Protein AF-A0A540KJR6-F1 (afdb_monomer_lite)

Organism: Malus baccata (NCBI:txid106549)

Radius of gyration: 18.01 Å; chains: 1; bounding box: 47×34×41 Å

Structure (mmCIF, N/CA/C/O backbone):
data_AF-A0A540KJR6-F1
#
_entry.id   AF-A0A540KJR6-F1
#
loop_
_atom_site.group_PDB
_atom_site.id
_atom_site.type_symbol
_atom_site.label_atom_id
_atom_site.label_alt_id
_atom_site.label_comp_id
_atom_site.label_asym_id
_atom_site.label_entity_id
_atom_site.label_seq_id
_atom_site.pdbx_PDB_ins_code
_atom_site.Cartn_x
_atom_site.Cartn_y
_atom_site.Cartn_z
_atom_site.occupancy
_atom_site.B_iso_or_equiv
_atom_site.auth_seq_id
_atom_site.auth_comp_id
_atom_site.auth_asym_id
_atom_site.auth_atom_id
_atom_site.pdbx_PDB_model_num
ATOM 1 N N . MET A 1 1 ? 11.181 -0.865 -24.097 1.00 63.03 1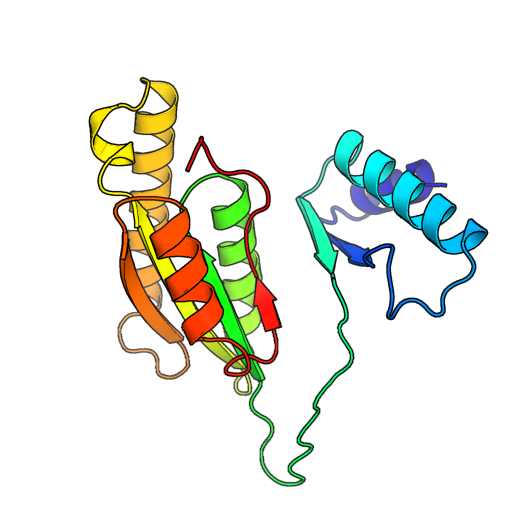 MET A N 1
ATOM 2 C CA . MET A 1 1 ? 11.649 -1.617 -22.905 1.00 63.03 1 MET A CA 1
ATOM 3 C C . MET A 1 1 ? 10.494 -1.983 -21.969 1.00 63.03 1 MET A C 1
ATOM 5 O O . MET A 1 1 ? 10.365 -3.156 -21.658 1.00 63.03 1 MET A O 1
ATOM 9 N N . HIS A 1 2 ? 9.623 -1.046 -21.566 1.00 78.81 2 HIS A N 1
ATOM 10 C CA . HIS A 1 2 ? 8.452 -1.368 -20.727 1.00 78.81 2 HIS A CA 1
ATOM 11 C C . HIS A 1 2 ? 7.396 -2.241 -21.440 1.00 78.81 2 HIS A C 1
ATOM 13 O O . HIS A 1 2 ? 6.724 -3.032 -20.797 1.00 78.81 2 HIS A O 1
ATOM 19 N N . GLU A 1 3 ? 7.296 -2.184 -22.771 1.00 85.06 3 GLU A N 1
ATOM 20 C CA . GLU A 1 3 ? 6.383 -3.048 -23.541 1.00 85.06 3 GLU A CA 1
ATOM 21 C C . GLU A 1 3 ? 6.679 -4.546 -23.373 1.00 85.06 3 GLU A C 1
ATOM 23 O O . GLU A 1 3 ? 5.757 -5.342 -23.233 1.00 85.06 3 GLU A O 1
ATOM 28 N N . THR A 1 4 ? 7.957 -4.943 -23.340 1.00 89.19 4 THR A N 1
ATOM 29 C CA . THR A 1 4 ? 8.344 -6.344 -23.102 1.00 89.19 4 THR A CA 1
ATOM 30 C C . THR A 1 4 ? 7.930 -6.798 -21.707 1.00 89.19 4 THR A C 1
ATOM 32 O O . THR A 1 4 ? 7.455 -7.918 -21.551 1.00 89.19 4 THR A O 1
ATOM 35 N N . LEU A 1 5 ? 8.068 -5.917 -20.709 1.00 90.38 5 LEU A N 1
ATOM 36 C CA . LEU A 1 5 ? 7.609 -6.172 -19.346 1.00 90.38 5 LEU A CA 1
ATOM 37 C C . LEU A 1 5 ? 6.094 -6.408 -19.317 1.00 90.38 5 LEU A C 1
ATOM 39 O O . LEU A 1 5 ? 5.652 -7.389 -18.732 1.00 90.38 5 LEU A O 1
ATOM 43 N N . PHE A 1 6 ? 5.304 -5.559 -19.981 1.00 90.88 6 PHE A N 1
ATOM 44 C CA . PHE A 1 6 ? 3.847 -5.713 -20.012 1.00 90.88 6 PHE A CA 1
ATOM 45 C C . PHE A 1 6 ? 3.395 -6.948 -20.778 1.00 90.88 6 PHE A C 1
ATOM 47 O O . PHE A 1 6 ? 2.484 -7.634 -20.330 1.00 90.88 6 PHE A O 1
ATOM 54 N N . ARG A 1 7 ? 4.047 -7.263 -21.901 1.00 92.25 7 ARG A N 1
ATOM 55 C CA . ARG A 1 7 ? 3.792 -8.508 -22.631 1.00 92.25 7 ARG A CA 1
ATOM 56 C C . ARG A 1 7 ? 4.061 -9.717 -21.749 1.00 92.25 7 ARG A C 1
ATOM 58 O O . ARG A 1 7 ? 3.209 -10.583 -21.652 1.00 92.25 7 ARG A O 1
ATOM 65 N N . LEU A 1 8 ? 5.195 -9.738 -21.048 1.00 92.62 8 LEU A N 1
ATOM 66 C CA . LEU A 1 8 ? 5.512 -10.818 -20.119 1.00 92.62 8 LEU A CA 1
ATOM 67 C C . LEU A 1 8 ? 4.488 -10.909 -18.981 1.00 92.62 8 LEU A C 1
ATOM 69 O O . LEU A 1 8 ? 4.053 -12.007 -18.647 1.00 92.62 8 LEU A O 1
ATOM 73 N N . ALA A 1 9 ? 4.095 -9.771 -18.405 1.00 93.38 9 ALA A N 1
ATOM 74 C CA . ALA A 1 9 ? 3.088 -9.723 -17.353 1.00 93.38 9 ALA A CA 1
ATOM 75 C C . ALA A 1 9 ? 1.738 -10.262 -17.836 1.00 93.38 9 ALA A C 1
ATOM 77 O O . ALA A 1 9 ? 1.122 -11.063 -17.142 1.00 93.38 9 ALA A O 1
ATOM 78 N N . HIS A 1 10 ? 1.325 -9.901 -19.049 1.00 92.12 10 HIS A N 1
ATOM 79 C CA . HIS A 1 10 ? 0.109 -10.410 -19.671 1.00 92.12 10 HIS A CA 1
ATOM 80 C C . HIS A 1 10 ? 0.204 -11.916 -19.963 1.00 92.12 10 HIS A C 1
ATOM 82 O O . HIS A 1 10 ? -0.635 -12.687 -19.502 1.00 92.12 10 HIS A O 1
ATOM 88 N N . ASP A 1 11 ? 1.267 -12.355 -20.644 1.00 94.75 11 ASP A N 1
ATOM 89 C CA . ASP A 1 11 ? 1.488 -13.752 -21.043 1.00 94.75 11 ASP A CA 1
ATOM 90 C C . ASP A 1 11 ? 1.575 -14.702 -19.836 1.00 94.75 11 ASP A C 1
ATOM 92 O O . ASP A 1 11 ? 1.264 -15.890 -19.939 1.00 94.75 11 ASP A O 1
ATOM 96 N N . LYS A 1 12 ? 2.034 -14.193 -18.687 1.00 95.06 12 LYS A N 1
ATOM 97 C CA . LYS A 1 12 ? 2.175 -14.946 -17.433 1.00 95.06 12 LYS A CA 1
ATOM 98 C C . LYS A 1 12 ? 1.084 -14.646 -16.406 1.00 95.06 12 LYS A C 1
ATOM 100 O O . LYS A 1 12 ? 1.167 -15.182 -15.305 1.00 95.06 12 LYS A O 1
ATOM 105 N N . LEU A 1 13 ? 0.080 -13.836 -16.756 1.00 93.94 13 LEU A N 1
ATOM 106 C CA . LEU A 1 13 ? -1.011 -13.424 -15.865 1.00 93.94 13 LEU A CA 1
ATOM 107 C C . LEU A 1 13 ? -0.501 -12.870 -14.520 1.00 93.94 13 LEU A C 1
ATOM 109 O O . LEU A 1 13 ? -1.022 -13.204 -13.458 1.00 93.94 13 LEU A O 1
ATOM 113 N N . ILE A 1 14 ? 0.554 -12.054 -14.560 1.00 93.12 14 ILE A N 1
ATOM 114 C CA . ILE A 1 14 ? 1.177 -11.461 -13.373 1.00 93.12 14 ILE A CA 1
ATOM 115 C C . ILE A 1 14 ? 0.260 -10.349 -12.835 1.00 93.12 14 ILE A C 1
ATOM 117 O O . ILE A 1 14 ? 0.042 -9.364 -13.542 1.00 93.12 14 ILE A O 1
ATOM 121 N N . PRO A 1 15 ? -0.252 -10.459 -11.593 1.00 91.75 15 PRO A N 1
ATOM 122 C CA . PRO A 1 15 ? -1.187 -9.477 -11.040 1.00 91.75 15 PRO A CA 1
ATOM 123 C C . PRO A 1 15 ? -0.495 -8.250 -10.427 1.00 91.75 15 PRO A C 1
ATOM 125 O O . PRO A 1 15 ? -1.128 -7.212 -10.262 1.00 91.75 15 PRO A O 1
ATOM 128 N N . LEU A 1 16 ? 0.797 -8.353 -10.098 1.00 93.19 16 LEU A N 1
ATOM 129 C CA . LEU A 1 16 ? 1.565 -7.309 -9.421 1.00 93.19 16 LEU A CA 1
ATOM 130 C C . LEU A 1 16 ? 2.985 -7.228 -9.985 1.00 93.19 16 LEU A C 1
ATOM 132 O O . LEU A 1 16 ? 3.698 -8.230 -10.043 1.00 93.19 16 LEU A O 1
ATOM 136 N N . ILE A 1 17 ? 3.415 -6.019 -10.332 1.00 94.50 17 ILE A N 1
ATOM 137 C CA . ILE A 1 17 ? 4.804 -5.708 -10.677 1.00 94.50 17 ILE A CA 1
ATOM 138 C C . ILE A 1 17 ? 5.373 -4.807 -9.586 1.00 94.50 17 ILE A C 1
ATOM 140 O O . ILE A 1 17 ? 4.803 -3.759 -9.292 1.00 94.50 17 ILE A O 1
ATOM 144 N N . ILE A 1 18 ? 6.524 -5.180 -9.026 1.00 94.06 18 ILE A N 1
ATOM 145 C CA . ILE A 1 18 ? 7.277 -4.333 -8.096 1.00 94.06 18 ILE A CA 1
ATOM 146 C C . ILE A 1 18 ? 8.486 -3.758 -8.834 1.00 94.06 18 ILE A C 1
ATOM 148 O O . ILE A 1 18 ? 9.276 -4.505 -9.412 1.00 94.06 18 ILE A O 1
ATOM 152 N N . ILE A 1 19 ? 8.622 -2.432 -8.829 1.00 93.25 19 ILE A N 1
ATOM 153 C CA . ILE A 1 19 ? 9.741 -1.710 -9.448 1.00 93.25 19 ILE A CA 1
ATOM 154 C C . ILE A 1 19 ? 10.498 -0.882 -8.403 1.00 93.25 19 ILE A C 1
ATOM 156 O O . ILE A 1 19 ? 9.883 -0.393 -7.454 1.00 93.25 19 ILE A O 1
ATOM 160 N N . PRO A 1 20 ? 11.818 -0.691 -8.554 1.00 90.88 20 PRO A N 1
ATOM 161 C CA . PRO A 1 20 ? 12.599 0.105 -7.615 1.00 90.88 20 PRO A CA 1
ATOM 162 C C . PRO A 1 20 ? 12.288 1.603 -7.742 1.00 90.88 20 PRO A C 1
ATOM 164 O O . PRO A 1 20 ? 11.962 2.106 -8.822 1.00 90.88 20 PRO A O 1
ATOM 167 N N . PHE A 1 21 ? 12.425 2.347 -6.647 1.00 89.69 21 PHE A N 1
ATOM 168 C CA . PHE A 1 21 ? 12.392 3.807 -6.672 1.00 89.69 21 PHE A CA 1
ATOM 169 C C . PHE A 1 21 ? 13.645 4.376 -7.352 1.00 89.69 21 PHE A C 1
ATOM 171 O O . PHE A 1 21 ? 14.696 3.753 -7.398 1.00 89.69 21 PHE A O 1
ATOM 178 N N . HIS A 1 22 ? 13.538 5.561 -7.943 1.00 78.94 22 HIS A N 1
ATOM 179 C CA . HIS A 1 22 ? 14.607 6.104 -8.784 1.00 78.94 22 HIS A CA 1
ATOM 180 C C . HIS A 1 22 ? 15.771 6.710 -7.992 1.00 78.94 22 HIS A C 1
ATOM 182 O O . HIS A 1 22 ? 16.873 6.780 -8.522 1.00 78.94 22 HIS A O 1
ATOM 188 N N . ASP A 1 23 ? 15.541 7.127 -6.747 1.00 74.44 23 ASP A N 1
ATOM 189 C CA . ASP A 1 23 ? 16.543 7.774 -5.902 1.00 74.44 23 ASP A CA 1
ATOM 190 C C . ASP A 1 23 ? 17.006 6.818 -4.796 1.00 74.44 23 ASP A C 1
ATOM 192 O O . ASP A 1 23 ? 16.283 6.572 -3.830 1.00 74.44 23 ASP A O 1
ATOM 196 N N . HIS A 1 24 ? 18.200 6.253 -4.973 1.00 65.50 24 HIS A N 1
ATOM 197 C CA . HIS A 1 24 ? 18.877 5.445 -3.964 1.00 65.50 24 HIS A CA 1
ATOM 198 C C . HIS A 1 24 ? 20.032 6.264 -3.379 1.00 65.50 24 HIS A C 1
ATOM 200 O O . HIS A 1 24 ? 21.089 6.405 -3.996 1.00 65.50 24 HIS A O 1
ATOM 206 N N . HIS A 1 25 ? 19.826 6.802 -2.175 1.00 59.09 25 HIS A N 1
ATOM 207 C CA . HIS A 1 25 ? 20.876 7.364 -1.316 1.00 59.09 25 HIS A CA 1
ATOM 208 C C . HIS A 1 25 ? 21.762 8.467 -1.931 1.00 59.09 25 HIS A C 1
ATOM 210 O O . HIS A 1 25 ? 22.934 8.573 -1.564 1.00 59.09 25 HIS A O 1
ATOM 216 N N . GLY A 1 26 ? 21.247 9.289 -2.858 1.00 59.56 26 GLY A N 1
ATOM 217 C CA . GLY A 1 26 ? 21.921 10.512 -3.333 1.00 59.56 26 GLY A CA 1
ATOM 218 C C . GLY A 1 26 ? 23.308 10.325 -3.976 1.00 59.56 26 GLY A C 1
ATOM 219 O O . GLY A 1 26 ? 23.993 11.306 -4.253 1.00 59.56 26 GLY A O 1
ATOM 220 N N . THR A 1 27 ? 23.734 9.082 -4.205 1.00 56.72 27 THR A N 1
ATOM 221 C CA . THR A 1 27 ? 25.039 8.691 -4.771 1.00 56.72 27 THR A CA 1
ATOM 222 C C . THR A 1 27 ? 24.905 8.114 -6.180 1.00 56.72 27 THR A C 1
ATOM 224 O O . THR A 1 27 ? 25.904 7.768 -6.810 1.00 56.72 27 THR A O 1
ATOM 227 N N . ALA A 1 28 ? 23.675 8.023 -6.691 1.00 63.34 28 ALA A N 1
ATOM 228 C CA . ALA A 1 28 ? 23.379 7.508 -8.017 1.00 63.34 28 ALA A CA 1
ATOM 229 C C . ALA A 1 28 ? 23.707 8.527 -9.123 1.00 63.34 28 ALA A C 1
ATOM 231 O O . ALA A 1 28 ? 23.459 9.726 -8.988 1.00 63.34 28 ALA A O 1
ATOM 232 N N . ASP A 1 29 ? 24.226 8.023 -10.246 1.00 73.62 29 ASP A N 1
ATOM 233 C CA . ASP A 1 29 ? 24.391 8.781 -11.488 1.00 73.62 29 ASP A CA 1
ATOM 234 C C . ASP A 1 29 ? 23.052 9.416 -11.901 1.00 73.62 29 ASP A C 1
ATOM 236 O O . ASP A 1 29 ? 22.048 8.723 -12.090 1.00 73.62 29 ASP A O 1
ATOM 240 N N . LEU A 1 30 ? 23.047 10.743 -12.063 1.00 76.44 30 LEU A N 1
ATOM 241 C CA . LEU A 1 30 ? 21.873 11.535 -12.442 1.00 76.44 30 LEU A CA 1
ATOM 242 C C . LEU A 1 30 ? 21.195 10.990 -13.709 1.00 76.44 30 LEU A C 1
ATOM 244 O O . LEU A 1 30 ? 19.966 11.028 -13.822 1.00 76.44 30 LEU A O 1
ATOM 248 N N . SER A 1 31 ? 21.984 10.450 -14.644 1.00 77.81 31 SER A N 1
ATOM 249 C CA . SER A 1 31 ? 21.479 9.835 -15.871 1.00 77.81 31 SER A CA 1
ATOM 250 C C . SER A 1 31 ? 20.649 8.581 -15.573 1.00 77.81 31 SER A C 1
ATOM 252 O O . SER A 1 31 ? 19.499 8.480 -16.013 1.00 77.81 31 SER A O 1
ATOM 254 N N . LEU A 1 32 ? 21.170 7.668 -14.746 1.00 79.81 32 LEU A N 1
ATOM 255 C CA . LEU A 1 32 ? 20.461 6.457 -14.318 1.00 79.81 32 LEU A CA 1
ATOM 256 C C . LEU A 1 32 ? 19.188 6.789 -13.535 1.00 79.81 32 LEU A C 1
ATOM 258 O O . LEU A 1 32 ? 18.125 6.244 -13.838 1.00 79.81 32 LEU A O 1
ATOM 262 N N . THR A 1 33 ? 19.262 7.736 -12.599 1.00 83.50 33 THR A N 1
ATOM 263 C CA . THR A 1 33 ? 18.103 8.219 -11.831 1.00 83.50 33 THR A CA 1
ATOM 264 C C . THR A 1 33 ? 16.998 8.730 -12.757 1.00 83.50 33 THR A C 1
ATOM 266 O O . THR A 1 33 ? 15.823 8.390 -12.590 1.00 83.50 33 THR A O 1
ATOM 269 N N . SER A 1 34 ? 17.355 9.504 -13.788 1.00 85.31 34 SER A N 1
ATOM 270 C CA . SER A 1 34 ? 16.387 10.015 -14.765 1.00 85.31 34 SER A CA 1
ATOM 271 C C . SER A 1 34 ? 15.743 8.900 -15.601 1.00 85.31 34 SER A C 1
ATOM 273 O O . SER A 1 34 ? 14.527 8.910 -15.813 1.00 85.31 34 SER A O 1
ATOM 275 N N . ALA A 1 35 ? 16.525 7.893 -16.004 1.00 87.31 35 ALA A N 1
ATOM 276 C CA . ALA A 1 35 ? 16.044 6.756 -16.780 1.00 87.31 35 ALA A CA 1
ATOM 277 C C . ALA A 1 35 ? 15.084 5.873 -15.967 1.00 87.31 35 ALA A C 1
ATOM 279 O O . ALA A 1 35 ? 14.011 5.524 -16.466 1.00 87.31 35 ALA A O 1
ATOM 280 N N . ILE A 1 36 ? 15.415 5.570 -14.705 1.00 87.81 36 ILE A N 1
ATOM 281 C CA . ILE A 1 36 ? 14.542 4.802 -13.800 1.00 87.81 36 ILE A CA 1
ATOM 282 C C . ILE A 1 36 ? 13.265 5.589 -13.515 1.00 87.81 36 ILE A C 1
ATOM 284 O O . ILE A 1 36 ? 12.169 5.037 -13.578 1.00 87.81 36 ILE A O 1
ATOM 288 N N . ARG A 1 37 ? 13.361 6.902 -13.279 1.00 90.75 37 ARG A N 1
ATOM 289 C CA . ARG A 1 37 ? 12.176 7.743 -13.074 1.00 90.75 37 ARG A CA 1
ATOM 290 C C . ARG A 1 37 ? 11.246 7.705 -14.286 1.00 90.75 37 ARG A C 1
ATOM 292 O O . ARG A 1 37 ? 10.041 7.508 -14.126 1.00 90.75 37 ARG A O 1
ATOM 299 N N . GLN A 1 38 ? 11.792 7.854 -15.494 1.00 91.50 38 GLN A N 1
ATOM 300 C CA . GLN A 1 38 ? 11.006 7.787 -16.725 1.00 91.50 38 GLN A CA 1
ATOM 301 C C . GLN A 1 38 ? 10.402 6.393 -16.942 1.00 91.50 38 GLN A C 1
ATOM 303 O O . GLN A 1 38 ? 9.255 6.273 -17.382 1.00 91.50 38 GLN A O 1
ATOM 308 N N . PHE A 1 39 ? 11.145 5.338 -16.607 1.00 91.81 39 PHE A N 1
ATOM 309 C CA . PHE A 1 39 ? 10.644 3.970 -16.615 1.00 91.81 39 PHE A CA 1
ATOM 310 C C . PHE A 1 39 ? 9.469 3.799 -15.644 1.00 91.81 39 PHE A C 1
ATOM 312 O O . PHE A 1 39 ? 8.409 3.353 -16.076 1.00 91.81 39 PHE A O 1
ATOM 319 N N . ASN A 1 40 ? 9.590 4.250 -14.393 1.00 93.00 40 ASN A N 1
ATOM 320 C CA . ASN A 1 40 ? 8.524 4.167 -13.394 1.00 93.00 40 ASN A CA 1
ATOM 321 C C . ASN A 1 40 ? 7.267 4.929 -13.826 1.00 93.00 40 ASN A C 1
ATOM 323 O O . ASN A 1 40 ? 6.157 4.445 -13.610 1.00 93.00 40 ASN A O 1
ATOM 327 N N . ILE A 1 41 ? 7.410 6.106 -14.448 1.00 92.44 41 ILE A N 1
ATOM 328 C CA . ILE A 1 41 ? 6.274 6.861 -15.007 1.00 92.44 41 ILE A CA 1
ATOM 329 C C . ILE A 1 41 ? 5.564 6.034 -16.085 1.00 92.44 41 ILE A C 1
ATOM 331 O O . ILE A 1 41 ? 4.341 5.913 -16.063 1.00 92.44 41 ILE A O 1
ATOM 335 N N . ASN A 1 42 ? 6.324 5.439 -17.006 1.00 93.31 42 ASN A N 1
ATOM 336 C CA . ASN A 1 42 ? 5.759 4.633 -18.085 1.0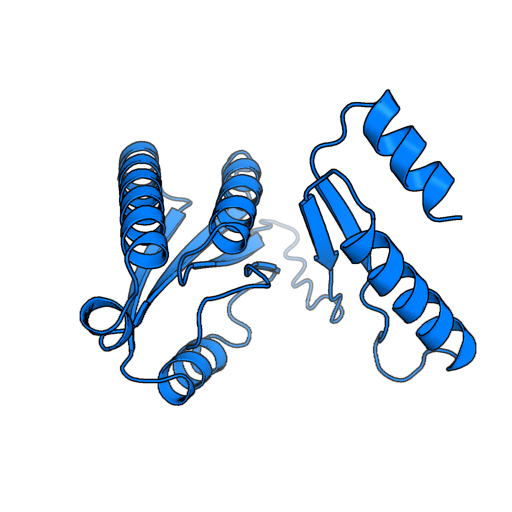0 93.31 42 ASN A CA 1
ATOM 337 C C . ASN A 1 42 ? 5.083 3.362 -17.555 1.00 93.31 42 ASN A C 1
ATOM 339 O O . ASN A 1 42 ? 3.973 3.052 -17.979 1.00 93.31 42 ASN A O 1
ATOM 343 N N . VAL A 1 43 ? 5.709 2.660 -16.604 1.00 93.38 43 VAL A N 1
ATOM 344 C CA . VAL A 1 43 ? 5.130 1.464 -15.975 1.00 93.38 43 VAL A CA 1
ATOM 345 C C . VAL A 1 43 ? 3.800 1.803 -15.311 1.00 93.38 43 VAL A C 1
ATOM 347 O O . VAL A 1 43 ? 2.793 1.183 -15.621 1.00 93.38 43 VAL A O 1
ATOM 350 N N . GLN A 1 44 ? 3.747 2.853 -14.496 1.00 91.25 44 GLN A N 1
ATOM 351 C CA . GLN A 1 44 ? 2.507 3.254 -13.823 1.00 91.25 44 GLN A CA 1
ATOM 352 C C . GLN A 1 44 ? 1.409 3.733 -14.779 1.00 91.25 44 GLN A C 1
ATOM 354 O O . GLN A 1 44 ? 0.231 3.607 -14.461 1.00 91.25 44 GLN A O 1
ATOM 359 N N . LYS A 1 45 ? 1.774 4.323 -15.924 1.00 91.81 45 LYS A N 1
ATOM 360 C CA . LYS A 1 45 ? 0.803 4.852 -16.888 1.00 91.81 45 LYS A CA 1
ATOM 361 C C . LYS A 1 45 ? 0.191 3.766 -17.771 1.00 91.81 45 LYS A C 1
ATOM 363 O O . LYS A 1 45 ? -0.969 3.884 -18.148 1.00 91.81 45 LYS A O 1
ATOM 368 N N . TYR A 1 46 ? 0.981 2.766 -18.148 1.00 91.38 46 TYR A N 1
ATOM 369 C CA . TYR A 1 46 ? 0.611 1.809 -19.193 1.00 91.38 46 TYR A CA 1
ATOM 370 C C . TYR A 1 46 ? 0.452 0.369 -18.690 1.00 91.38 46 TYR A C 1
ATOM 372 O O . TYR A 1 46 ? 0.010 -0.485 -19.458 1.00 91.38 46 TYR A O 1
ATOM 380 N N . SER A 1 47 ? 0.809 0.082 -17.434 1.00 90.25 47 SER A N 1
ATOM 381 C CA . SER A 1 47 ? 0.595 -1.238 -16.839 1.00 90.25 47 SER A CA 1
ATOM 382 C C . SER A 1 47 ? -0.890 -1.592 -16.804 1.00 90.25 47 SER A C 1
ATOM 384 O O . SER A 1 47 ? -1.734 -0.754 -16.494 1.00 90.25 47 SER A O 1
ATOM 386 N N . GLN A 1 48 ? -1.189 -2.858 -17.091 1.00 88.69 48 GLN A N 1
ATOM 387 C CA . GLN A 1 48 ? -2.524 -3.447 -16.949 1.00 88.69 48 GLN A CA 1
ATOM 388 C C . GLN A 1 48 ? -2.719 -4.156 -15.600 1.00 88.69 48 GLN A C 1
ATOM 390 O O . GLN A 1 48 ? -3.795 -4.682 -15.336 1.00 88.69 48 GLN A O 1
ATOM 395 N N . CYS A 1 49 ? -1.681 -4.201 -14.766 1.00 91.62 49 CYS A N 1
ATOM 396 C CA . CYS A 1 49 ? -1.694 -4.823 -13.446 1.00 91.62 49 CYS A CA 1
ATOM 397 C C . CYS A 1 49 ? -1.297 -3.814 -12.360 1.00 91.62 49 CYS A C 1
ATOM 399 O O . CYS A 1 49 ? -0.775 -2.733 -12.670 1.00 91.62 49 CYS A O 1
ATOM 401 N N . THR A 1 50 ? -1.483 -4.193 -11.093 1.00 92.38 50 THR A N 1
ATOM 402 C CA . THR A 1 50 ? -1.053 -3.400 -9.937 1.00 92.38 50 THR A CA 1
ATOM 403 C C . THR A 1 50 ? 0.458 -3.157 -10.005 1.00 92.38 50 THR A C 1
ATOM 405 O O . THR A 1 50 ? 1.235 -4.042 -10.383 1.00 92.38 50 THR A O 1
ATOM 408 N N . VAL A 1 51 ? 0.891 -1.937 -9.673 1.00 94.75 51 VAL A N 1
ATOM 409 C CA . VAL A 1 51 ? 2.306 -1.541 -9.673 1.00 94.75 51 VAL A CA 1
ATOM 410 C C . VAL A 1 51 ? 2.696 -1.074 -8.278 1.00 94.75 51 VAL A C 1
ATOM 412 O O . VAL A 1 51 ? 2.243 -0.027 -7.825 1.00 94.75 51 VAL A O 1
ATOM 415 N N . GLY A 1 52 ? 3.575 -1.827 -7.623 1.00 94.88 52 GLY A N 1
ATOM 416 C CA . GLY A 1 52 ? 4.236 -1.420 -6.389 1.00 94.88 52 GLY A CA 1
ATOM 417 C C . GLY A 1 52 ? 5.562 -0.725 -6.688 1.00 94.88 52 GLY A C 1
ATOM 418 O O . GLY A 1 52 ? 6.335 -1.186 -7.528 1.00 94.88 52 GLY A O 1
ATOM 419 N N . ILE A 1 53 ? 5.850 0.374 -5.992 1.00 94.31 53 ILE A N 1
ATOM 420 C CA . ILE A 1 53 ? 7.173 1.003 -6.026 1.00 94.31 53 ILE A CA 1
ATOM 421 C C . ILE A 1 53 ? 7.872 0.716 -4.706 1.00 94.31 53 ILE A C 1
ATOM 423 O O . ILE A 1 53 ? 7.405 1.141 -3.653 1.00 94.31 53 ILE A O 1
ATOM 427 N N . LEU A 1 54 ? 9.002 0.021 -4.775 1.00 93.31 54 LEU A N 1
ATOM 428 C CA . LEU A 1 54 ? 9.824 -0.279 -3.615 1.00 93.31 54 LEU A CA 1
ATOM 429 C C . LEU A 1 54 ? 10.854 0.832 -3.408 1.00 93.31 54 LEU A C 1
ATOM 431 O O . LEU A 1 54 ? 11.734 1.040 -4.245 1.00 93.31 54 LEU A O 1
ATOM 435 N N . VAL A 1 55 ? 10.742 1.536 -2.286 1.00 90.38 55 VAL A N 1
ATOM 436 C CA . VAL A 1 55 ? 11.763 2.477 -1.819 1.00 90.38 55 VAL A CA 1
ATOM 437 C C . VAL A 1 55 ? 12.678 1.723 -0.865 1.00 90.38 55 VAL A C 1
ATOM 439 O O . VAL A 1 55 ? 12.345 1.551 0.305 1.00 90.38 55 VAL A O 1
ATOM 442 N N . ASP A 1 56 ? 13.819 1.262 -1.366 1.00 85.62 56 ASP A N 1
ATOM 443 C CA . ASP A 1 56 ? 14.845 0.667 -0.515 1.00 85.62 56 ASP A CA 1
ATOM 444 C C . ASP A 1 56 ? 15.644 1.788 0.164 1.00 85.62 56 ASP A C 1
ATOM 446 O O . ASP A 1 56 ? 16.272 2.613 -0.504 1.00 85.62 56 ASP A O 1
ATOM 450 N N . ARG A 1 57 ? 15.566 1.855 1.496 1.00 77.44 57 ARG A N 1
ATOM 451 C CA . ARG A 1 57 ? 16.306 2.825 2.322 1.00 77.44 57 ARG A CA 1
ATOM 452 C C . ARG A 1 57 ? 17.545 2.212 2.977 1.00 77.44 57 ARG A C 1
ATOM 454 O O . ARG A 1 57 ? 18.096 2.802 3.907 1.00 77.44 57 ARG A O 1
ATOM 461 N N . GLY A 1 58 ? 17.982 1.051 2.497 1.00 70.00 58 GLY A N 1
ATOM 462 C CA . GLY A 1 58 ? 19.003 0.253 3.146 1.00 70.00 58 GLY A CA 1
ATOM 463 C C . GLY A 1 58 ? 18.427 -0.455 4.367 1.00 70.00 58 GLY A C 1
ATOM 464 O O . GLY A 1 58 ? 17.542 0.046 5.059 1.00 70.00 58 GLY A O 1
ATOM 465 N N . SER A 1 59 ? 18.923 -1.658 4.634 1.00 59.78 59 SER A N 1
ATOM 466 C CA . SER A 1 59 ? 18.390 -2.457 5.727 1.00 59.78 59 SER A CA 1
ATOM 467 C C . SER A 1 59 ? 19.143 -2.209 7.035 1.00 59.78 59 SER A C 1
ATOM 469 O O . SER A 1 59 ? 20.356 -2.442 7.084 1.00 59.78 59 SER A O 1
ATOM 471 N N . PRO A 1 60 ? 18.460 -1.857 8.138 1.00 54.47 60 PRO A N 1
ATOM 472 C CA . PRO A 1 60 ? 18.973 -2.081 9.475 1.00 54.47 60 PRO A CA 1
ATOM 473 C C . PRO A 1 60 ? 18.716 -3.545 9.862 1.00 54.47 60 PRO A C 1
ATOM 475 O O . PRO A 1 60 ? 18.080 -3.799 10.880 1.00 54.47 60 PRO A O 1
ATOM 478 N N . PHE A 1 61 ? 19.165 -4.522 9.058 1.00 53.25 61 PHE A N 1
ATOM 479 C CA . PHE A 1 61 ? 19.044 -5.941 9.400 1.00 53.25 61 PHE A CA 1
ATOM 480 C C . PHE A 1 61 ? 19.731 -6.153 10.755 1.00 53.25 61 PHE A C 1
ATOM 482 O O . PHE A 1 61 ? 20.949 -6.316 10.843 1.00 53.25 61 PHE A O 1
ATOM 489 N N . ARG A 1 62 ? 18.951 -6.172 11.838 1.00 51.41 62 ARG A N 1
ATOM 490 C CA . ARG A 1 62 ? 19.379 -6.720 13.119 1.00 51.41 62 ARG A CA 1
ATOM 491 C C . ARG A 1 62 ? 19.312 -8.225 12.947 1.00 51.41 62 ARG A C 1
ATOM 493 O O . ARG A 1 62 ? 18.344 -8.863 13.340 1.00 51.41 62 ARG A O 1
ATOM 500 N N . VAL A 1 63 ? 20.317 -8.779 12.271 1.00 49.06 63 VAL A N 1
ATOM 501 C CA . VAL A 1 63 ? 20.449 -10.223 12.083 1.00 49.06 63 VAL A CA 1
ATOM 502 C C . VAL A 1 63 ? 20.677 -10.836 13.463 1.00 49.06 63 VAL A C 1
ATOM 504 O O . VAL A 1 63 ? 21.802 -10.915 13.952 1.00 49.06 63 VAL A O 1
ATOM 507 N N . SER A 1 64 ? 19.595 -11.217 14.133 1.00 51.16 64 SER A N 1
ATOM 508 C CA . SER A 1 64 ? 19.663 -12.106 15.281 1.00 51.16 64 SER A CA 1
ATOM 509 C C . SER A 1 64 ? 19.789 -13.522 14.736 1.00 51.16 64 SER A C 1
ATOM 511 O O . SER A 1 64 ? 18.932 -13.988 13.991 1.00 51.16 64 SER A O 1
ATOM 513 N N . LEU A 1 65 ? 20.877 -14.209 15.081 1.00 56.22 65 LEU A N 1
ATOM 514 C CA . LEU A 1 65 ? 21.205 -15.548 14.574 1.00 56.22 65 LEU A CA 1
ATOM 515 C C . LEU A 1 65 ? 20.216 -16.646 15.024 1.00 56.22 65 LEU A C 1
ATOM 517 O O . LEU A 1 65 ? 20.382 -17.797 14.631 1.00 56.22 65 LEU A O 1
ATOM 521 N N . THR A 1 66 ? 19.223 -16.324 15.863 1.00 57.16 66 THR A N 1
ATOM 522 C CA . THR A 1 66 ? 18.376 -17.318 16.545 1.00 57.16 66 THR A CA 1
ATOM 523 C C . THR A 1 66 ? 16.866 -17.121 16.386 1.00 57.16 66 THR A C 1
ATOM 525 O O . THR A 1 66 ? 16.124 -18.055 16.672 1.00 57.16 66 THR A O 1
ATOM 528 N N . HIS A 1 67 ? 16.394 -15.956 15.931 1.00 57.22 67 HIS A N 1
ATOM 529 C CA . HIS A 1 67 ? 14.980 -15.709 15.623 1.00 57.22 67 HIS A CA 1
ATOM 530 C C . HIS A 1 67 ? 14.887 -14.489 14.705 1.00 57.22 67 HIS A C 1
ATOM 532 O O . HIS A 1 67 ? 15.342 -13.407 15.081 1.00 57.22 67 HIS A O 1
ATOM 538 N N . PHE A 1 68 ? 14.334 -14.666 13.508 1.00 66.06 68 PHE A N 1
ATOM 539 C CA . PHE A 1 68 ? 14.093 -13.575 12.574 1.00 66.06 68 PHE A CA 1
ATOM 540 C C . PHE A 1 68 ? 12.602 -13.235 12.637 1.00 66.06 68 PHE A C 1
ATOM 542 O O . PHE A 1 68 ? 11.775 -14.118 12.457 1.00 66.06 68 PHE A O 1
ATOM 549 N N . SER A 1 69 ? 12.246 -11.986 12.927 1.00 78.19 69 SER A N 1
ATOM 550 C CA . SER A 1 69 ? 10.868 -11.508 12.793 1.00 78.19 69 SER A CA 1
ATOM 551 C C . SER A 1 69 ? 10.866 -10.227 11.972 1.00 78.19 69 SER A C 1
ATOM 553 O O . SER A 1 69 ? 11.586 -9.295 12.317 1.00 78.19 69 SER A O 1
ATOM 555 N N . HIS A 1 70 ? 10.082 -10.199 10.899 1.00 86.69 70 HIS A N 1
ATOM 556 C CA . HIS A 1 70 ? 9.855 -9.035 10.055 1.00 86.69 70 HIS A CA 1
ATOM 557 C C . HIS A 1 70 ? 8.610 -8.293 10.529 1.00 86.69 70 HIS A C 1
ATOM 559 O O . HIS A 1 70 ? 7.503 -8.826 10.432 1.00 86.69 70 HIS A O 1
ATOM 565 N N . ASN A 1 71 ? 8.782 -7.059 10.985 1.00 91.25 71 ASN A N 1
ATOM 566 C CA . ASN A 1 71 ? 7.677 -6.183 11.347 1.00 91.25 71 ASN A CA 1
ATOM 567 C C . ASN A 1 71 ? 7.194 -5.436 10.099 1.00 91.25 71 ASN A C 1
ATOM 569 O O . ASN A 1 71 ? 7.905 -4.596 9.545 1.00 91.25 71 ASN A O 1
ATOM 573 N N . VAL A 1 72 ? 5.978 -5.736 9.654 1.00 93.50 72 VAL A N 1
ATOM 574 C CA . VAL A 1 72 ? 5.347 -5.145 8.470 1.00 93.50 72 VAL A CA 1
ATOM 575 C C . VAL A 1 72 ? 4.194 -4.246 8.904 1.00 93.50 72 VAL A C 1
ATOM 577 O O . VAL A 1 72 ? 3.269 -4.703 9.570 1.00 93.50 72 VAL A O 1
ATOM 580 N N . ALA A 1 73 ? 4.208 -2.983 8.488 1.00 95.06 73 ALA A N 1
ATOM 581 C CA . ALA A 1 73 ? 3.081 -2.070 8.653 1.00 95.06 73 ALA A CA 1
ATOM 582 C C . ALA A 1 73 ? 2.322 -1.872 7.341 1.00 95.06 73 ALA A C 1
ATOM 584 O O . ALA A 1 73 ? 2.925 -1.697 6.281 1.00 95.06 73 ALA A O 1
ATOM 585 N N . VAL A 1 74 ? 0.997 -1.813 7.433 1.00 95.94 74 VAL A N 1
ATOM 586 C CA . VAL A 1 74 ? 0.108 -1.429 6.332 1.00 95.94 74 VAL A CA 1
ATOM 587 C C . VAL A 1 74 ? -0.713 -0.230 6.777 1.00 95.94 74 VAL A C 1
ATOM 589 O O . VAL A 1 74 ? -1.488 -0.337 7.725 1.00 95.94 74 VAL A O 1
ATOM 592 N N . PHE A 1 75 ? -0.567 0.901 6.094 1.00 94.50 75 PHE A N 1
ATOM 593 C CA . PHE A 1 75 ? -1.440 2.054 6.295 1.00 94.50 75 PHE A CA 1
ATOM 594 C C . PHE A 1 75 ? -2.678 1.927 5.410 1.00 94.50 75 PHE A C 1
ATOM 596 O O . PHE A 1 75 ? -2.559 1.739 4.202 1.00 94.50 75 PHE A O 1
ATOM 603 N N . PHE A 1 76 ? -3.854 2.042 6.023 1.00 94.25 76 PHE A N 1
ATOM 604 C CA . PHE A 1 76 ? -5.145 1.957 5.351 1.00 94.25 76 PHE A CA 1
ATOM 605 C C . PHE A 1 76 ? -5.967 3.214 5.642 1.00 94.25 76 PHE A C 1
ATOM 607 O O . PHE A 1 76 ? -6.482 3.397 6.742 1.00 94.25 76 PHE A O 1
ATOM 614 N N . ILE A 1 77 ? -6.092 4.090 4.658 1.00 91.62 77 ILE A N 1
ATOM 615 C CA . ILE A 1 77 ? -6.917 5.306 4.689 1.00 91.62 77 ILE A CA 1
ATOM 616 C C . ILE A 1 77 ? -8.246 5.057 3.952 1.00 91.62 77 ILE A C 1
ATOM 618 O O . ILE A 1 77 ? -9.272 5.672 4.261 1.00 91.62 77 ILE A O 1
ATOM 622 N N . GLY A 1 78 ? -8.226 4.133 2.992 1.00 89.06 78 GLY A N 1
ATOM 623 C CA . GLY A 1 78 ? -9.345 3.746 2.142 1.00 89.06 78 GLY A CA 1
ATOM 624 C C . GLY A 1 78 ? -9.113 4.155 0.690 1.00 89.06 78 GLY A C 1
ATOM 625 O O . GLY A 1 78 ? -8.475 5.175 0.405 1.00 89.06 78 GLY A O 1
ATOM 626 N N . GLY A 1 79 ? -9.672 3.363 -0.214 1.00 90.81 79 GLY A N 1
ATOM 627 C CA . GLY A 1 79 ? -9.515 3.469 -1.653 1.00 90.81 79 GLY A CA 1
ATOM 628 C C . GLY A 1 79 ? -8.855 2.243 -2.280 1.00 90.81 79 GLY A C 1
ATOM 629 O O . GLY A 1 79 ? -8.213 1.428 -1.612 1.00 90.81 79 GLY A O 1
ATOM 630 N N . ALA A 1 80 ? -8.989 2.131 -3.603 1.00 90.81 80 ALA A N 1
ATOM 631 C CA . ALA A 1 80 ? -8.533 0.961 -4.359 1.00 90.81 80 ALA A CA 1
ATOM 632 C C . ALA A 1 80 ? -7.055 0.577 -4.116 1.00 90.81 80 ALA A C 1
ATOM 634 O O . ALA A 1 80 ? -6.746 -0.604 -3.961 1.00 90.81 80 ALA A O 1
ATOM 635 N N . ASP A 1 81 ? -6.145 1.555 -4.045 1.00 93.44 81 ASP A N 1
ATOM 636 C CA . ASP A 1 81 ? -4.713 1.282 -3.863 1.00 93.44 81 ASP A CA 1
ATOM 637 C C . ASP A 1 81 ? -4.394 0.738 -2.453 1.00 93.44 81 ASP A C 1
ATOM 639 O O . ASP A 1 81 ? -3.510 -0.108 -2.310 1.00 93.44 81 ASP A O 1
ATOM 643 N N . ASP A 1 82 ? -5.107 1.192 -1.415 1.00 94.06 82 ASP A N 1
ATOM 644 C CA . ASP A 1 82 ? -4.947 0.683 -0.044 1.00 94.06 82 ASP A CA 1
ATOM 645 C C . ASP A 1 82 ? -5.498 -0.742 0.081 1.00 94.06 82 ASP A C 1
ATOM 647 O O . ASP A 1 82 ? -4.912 -1.581 0.767 1.00 94.06 82 ASP A O 1
ATOM 651 N N . CYS A 1 83 ? -6.593 -1.041 -0.623 1.00 93.38 83 CYS A N 1
ATOM 652 C CA . CYS A 1 83 ? -7.159 -2.385 -0.709 1.00 93.38 83 CYS A CA 1
ATOM 653 C C . CYS A 1 83 ? -6.188 -3.372 -1.378 1.00 93.38 83 CYS A C 1
ATOM 655 O O . CYS A 1 83 ? -5.983 -4.474 -0.868 1.00 93.38 83 CYS A O 1
ATOM 657 N N . GLU A 1 84 ? -5.526 -2.970 -2.467 1.00 93.81 84 GLU A N 1
ATOM 658 C CA . GLU A 1 84 ? -4.468 -3.766 -3.105 1.00 93.81 84 GLU A CA 1
ATOM 659 C C . GLU A 1 84 ? -3.253 -3.955 -2.181 1.00 93.81 84 GLU A C 1
ATOM 661 O O . GLU A 1 84 ? -2.713 -5.062 -2.075 1.00 93.81 84 GLU A O 1
ATOM 666 N N . ALA A 1 85 ? -2.840 -2.902 -1.464 1.00 95.44 85 ALA A N 1
ATOM 667 C CA . ALA A 1 85 ? -1.762 -2.989 -0.482 1.00 95.44 85 ALA A CA 1
ATOM 668 C C . ALA A 1 85 ? -2.110 -3.981 0.640 1.00 95.44 85 ALA A C 1
ATOM 670 O O . ALA A 1 85 ? -1.305 -4.862 0.949 1.00 95.44 85 ALA A O 1
ATOM 671 N N . LEU A 1 86 ? -3.322 -3.909 1.196 1.00 94.88 86 LEU A N 1
ATOM 672 C CA . LEU A 1 86 ? -3.794 -4.843 2.216 1.00 94.88 86 LEU A CA 1
ATOM 673 C C . LEU A 1 86 ? -3.869 -6.280 1.682 1.00 94.88 86 LEU A C 1
ATOM 675 O O . LEU A 1 86 ? -3.419 -7.200 2.359 1.00 94.88 86 LEU A O 1
ATOM 679 N N . ALA A 1 87 ? -4.343 -6.486 0.451 1.00 93.31 87 ALA A N 1
ATOM 680 C CA . ALA A 1 87 ? -4.410 -7.809 -0.174 1.00 93.31 87 ALA A CA 1
ATOM 681 C C . ALA A 1 87 ? -3.024 -8.418 -0.465 1.00 93.31 87 ALA A C 1
ATOM 683 O O . ALA A 1 87 ? -2.855 -9.644 -0.447 1.00 93.31 87 ALA A O 1
ATOM 684 N N . TYR A 1 88 ? -2.013 -7.596 -0.768 1.00 93.31 88 TYR A N 1
ATOM 685 C CA . TYR A 1 88 ? -0.632 -8.069 -0.887 1.00 93.31 88 TYR A CA 1
ATOM 686 C C . TYR A 1 88 ? -0.030 -8.380 0.487 1.00 93.31 88 TYR A C 1
ATOM 688 O O . TYR A 1 88 ? 0.594 -9.427 0.655 1.00 93.31 88 TYR A O 1
ATOM 696 N N . ALA A 1 89 ? -0.278 -7.529 1.483 1.00 93.44 89 ALA A N 1
ATOM 697 C CA . ALA A 1 89 ? 0.166 -7.744 2.854 1.00 93.44 89 ALA A CA 1
ATOM 698 C C . ALA A 1 89 ? -0.448 -9.019 3.461 1.00 93.44 89 ALA A C 1
ATOM 700 O O . ALA A 1 89 ? 0.263 -9.827 4.051 1.00 93.44 89 ALA A O 1
ATOM 701 N N . GLU A 1 90 ? -1.733 -9.282 3.219 1.00 91.75 90 GLU A N 1
ATOM 702 C CA . GLU A 1 90 ? -2.421 -10.500 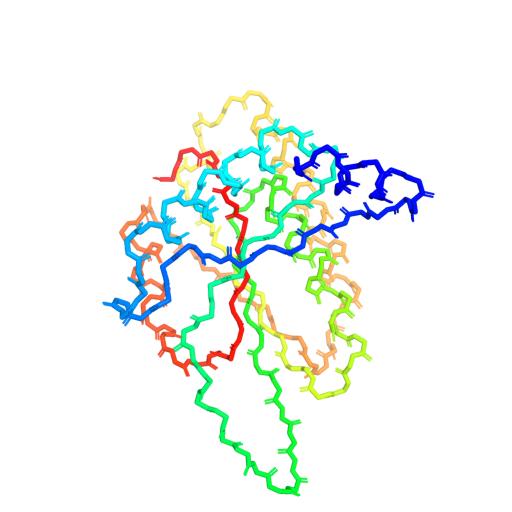3.662 1.00 91.75 90 GLU A CA 1
ATOM 703 C C . GLU A 1 90 ? -1.687 -11.775 3.216 1.00 91.75 90 GLU A C 1
ATOM 705 O O . GLU A 1 90 ? -1.573 -12.735 3.977 1.00 91.75 90 GLU A O 1
ATOM 710 N N . ARG A 1 91 ? -1.097 -11.776 2.013 1.00 91.12 91 ARG A N 1
ATOM 711 C CA . ARG A 1 91 ? -0.302 -12.913 1.520 1.00 91.12 91 ARG A CA 1
ATOM 712 C C . ARG A 1 91 ? 0.987 -13.129 2.316 1.00 91.12 91 ARG A C 1
ATOM 714 O O . ARG A 1 91 ? 1.461 -14.261 2.382 1.00 91.12 91 ARG A O 1
ATOM 721 N N . MET A 1 92 ? 1.542 -12.085 2.934 1.00 90.88 92 MET A N 1
ATOM 722 C CA . MET A 1 92 ? 2.728 -12.187 3.792 1.00 90.88 92 MET A CA 1
ATOM 723 C C . MET A 1 92 ? 2.428 -12.863 5.134 1.00 90.88 92 MET A C 1
ATOM 725 O O . MET A 1 92 ? 3.326 -13.482 5.698 1.00 90.88 92 MET A O 1
ATOM 729 N N . LEU A 1 93 ? 1.175 -12.822 5.611 1.00 87.94 93 LEU A N 1
ATOM 730 C CA . LEU A 1 93 ? 0.754 -13.487 6.856 1.00 87.94 93 LEU A CA 1
ATOM 731 C C . LEU A 1 93 ? 0.886 -15.018 6.804 1.00 87.94 93 LEU A C 1
ATOM 733 O O . LEU A 1 93 ? 0.821 -15.675 7.838 1.00 87.94 93 LEU A O 1
ATOM 737 N N . GLY A 1 94 ? 1.081 -15.601 5.615 1.00 84.88 94 GLY A N 1
ATOM 738 C CA . GLY A 1 94 ? 1.408 -17.021 5.466 1.00 84.88 94 GLY A CA 1
ATOM 739 C C . GLY A 1 94 ? 2.807 -17.398 5.971 1.00 84.88 94 GLY A C 1
ATOM 740 O O . GLY A 1 94 ? 3.115 -18.585 6.056 1.00 84.88 94 GLY A O 1
ATOM 741 N N . ASN A 1 95 ? 3.656 -16.419 6.296 1.00 86.56 95 ASN A N 1
ATOM 742 C CA . ASN A 1 95 ? 4.986 -16.638 6.850 1.00 86.56 95 ASN A CA 1
ATOM 743 C C . ASN A 1 95 ? 4.980 -16.438 8.378 1.00 86.56 95 ASN A C 1
ATOM 745 O O . ASN A 1 95 ? 4.581 -15.385 8.866 1.00 86.56 95 ASN A O 1
ATOM 749 N N . LEU A 1 96 ? 5.455 -17.440 9.126 1.00 84.44 96 LEU A N 1
ATOM 750 C CA . LEU A 1 96 ? 5.487 -17.429 10.597 1.00 84.44 96 LEU A CA 1
ATOM 751 C C . LEU A 1 96 ? 6.423 -16.359 11.176 1.00 84.44 96 LEU A C 1
ATOM 753 O O . LEU A 1 96 ? 6.229 -15.926 12.311 1.00 84.44 96 LEU A O 1
ATOM 757 N N . ASP A 1 97 ? 7.400 -15.920 10.387 1.00 87.69 97 ASP A N 1
ATOM 758 C CA . ASP A 1 97 ? 8.367 -14.897 10.775 1.00 87.69 97 ASP A CA 1
ATOM 759 C C . ASP A 1 97 ? 7.854 -13.474 10.494 1.00 87.69 97 ASP A C 1
ATOM 761 O O . ASP A 1 97 ? 8.571 -12.507 10.727 1.00 87.69 97 ASP A O 1
ATOM 765 N N . VAL A 1 98 ? 6.628 -13.303 9.986 1.00 89.69 98 VAL A N 1
ATOM 766 C CA . VAL A 1 98 ? 6.033 -11.982 9.734 1.00 89.69 98 VAL A CA 1
ATOM 767 C C . VAL A 1 98 ? 5.112 -11.596 10.885 1.00 89.69 98 VAL A C 1
ATOM 769 O O . VAL A 1 98 ? 4.168 -12.310 11.216 1.00 89.69 98 VAL A O 1
ATOM 772 N N . GLN A 1 99 ? 5.370 -10.428 11.463 1.00 91.81 99 GLN A N 1
ATOM 773 C CA . GLN A 1 99 ? 4.463 -9.728 12.365 1.00 91.81 99 GLN A CA 1
ATOM 774 C C . GLN A 1 99 ? 3.881 -8.541 11.607 1.00 91.81 99 GLN A C 1
ATOM 776 O O . GLN A 1 99 ? 4.619 -7.721 11.068 1.00 91.81 99 GLN A O 1
ATOM 781 N N . MET A 1 100 ? 2.561 -8.454 11.534 1.00 93.12 100 MET A N 1
ATOM 782 C CA . MET A 1 100 ? 1.864 -7.434 10.767 1.00 93.12 100 MET A CA 1
ATOM 783 C C . MET A 1 100 ? 1.076 -6.501 11.671 1.00 93.12 100 MET A C 1
ATOM 785 O O . MET A 1 100 ? 0.342 -6.943 12.555 1.00 93.12 100 MET A O 1
ATOM 789 N N . THR A 1 101 ? 1.144 -5.211 11.373 1.00 94.25 101 THR A N 1
ATOM 790 C CA . THR A 1 101 ? 0.269 -4.195 11.950 1.00 94.25 101 THR A CA 1
ATOM 791 C C . THR A 1 101 ? -0.489 -3.497 10.835 1.00 94.25 101 THR A C 1
ATOM 793 O O . THR A 1 101 ? 0.114 -2.889 9.953 1.00 94.25 101 THR A O 1
ATOM 796 N N . VAL A 1 102 ? -1.818 -3.549 10.879 1.00 95.31 102 VAL A N 1
ATOM 797 C CA . VAL A 1 102 ? -2.669 -2.731 10.009 1.00 95.31 102 VAL A CA 1
ATOM 798 C C . VAL A 1 102 ? -3.102 -1.484 10.774 1.00 95.31 102 VAL A C 1
ATOM 800 O O . VAL A 1 102 ? -3.709 -1.569 11.842 1.00 95.31 102 VAL A O 1
ATOM 803 N N . LEU A 1 103 ? -2.764 -0.325 10.217 1.00 94.88 103 LEU A N 1
ATOM 804 C CA . LEU A 1 103 ? -2.993 1.009 10.759 1.00 94.88 103 LEU A CA 1
ATOM 805 C C . LEU A 1 103 ? -4.104 1.670 9.943 1.00 94.88 103 LEU A C 1
ATOM 807 O O . LEU A 1 103 ? -3.853 2.223 8.870 1.00 94.88 103 LEU A O 1
ATOM 811 N N . ARG A 1 104 ? -5.342 1.602 10.436 1.00 94.25 104 ARG A N 1
ATOM 812 C CA . ARG A 1 104 ? -6.492 2.226 9.782 1.00 94.25 104 ARG A CA 1
ATOM 813 C C . ARG A 1 104 ? -6.592 3.691 10.193 1.00 94.25 104 ARG A C 1
ATOM 815 O O . ARG A 1 104 ? -6.909 3.995 11.337 1.00 94.25 104 ARG A O 1
ATOM 822 N N . ILE A 1 105 ? -6.382 4.602 9.256 1.00 91.88 105 ILE A N 1
ATOM 823 C CA . ILE A 1 105 ? -6.540 6.041 9.461 1.00 91.88 105 ILE A CA 1
ATOM 824 C C . ILE A 1 105 ? -7.986 6.426 9.142 1.00 91.88 105 ILE A C 1
ATOM 826 O O . ILE A 1 105 ? -8.465 6.229 8.027 1.00 91.88 105 ILE A O 1
ATOM 830 N N . ILE A 1 106 ? -8.683 7.008 10.115 1.00 90.00 106 ILE A N 1
ATOM 831 C CA . ILE A 1 106 ? -10.086 7.408 9.997 1.00 90.00 106 ILE A CA 1
ATOM 832 C C . ILE A 1 106 ? -10.170 8.936 9.997 1.00 90.00 106 ILE A C 1
ATOM 834 O O . ILE A 1 106 ? -10.069 9.588 11.037 1.00 90.00 106 ILE A O 1
ATOM 838 N N . LEU A 1 107 ? -10.385 9.514 8.813 1.00 85.50 107 LEU A N 1
ATOM 839 C CA . LEU A 1 107 ? -10.573 10.956 8.624 1.00 85.50 107 LEU A CA 1
ATOM 840 C C . LEU A 1 107 ? -12.004 11.369 8.968 1.00 85.50 107 LEU A C 1
ATOM 842 O O . LEU A 1 107 ? -12.946 11.118 8.210 1.00 85.50 107 LEU A O 1
ATOM 846 N N . ARG A 1 108 ? -12.174 12.077 10.088 1.00 79.81 108 ARG A N 1
ATOM 847 C CA . ARG A 1 108 ? -13.501 12.493 10.583 1.00 79.81 108 ARG A CA 1
ATOM 848 C C . ARG A 1 108 ? -14.263 13.401 9.617 1.00 79.81 108 ARG A C 1
ATOM 850 O O . ARG A 1 108 ? -15.495 13.371 9.579 1.00 79.81 108 ARG A O 1
ATOM 857 N N . ASN A 1 109 ? -13.542 14.196 8.830 1.00 70.69 109 ASN A N 1
ATOM 858 C CA . ASN A 1 109 ? -14.128 15.146 7.884 1.00 70.69 109 ASN A CA 1
ATOM 859 C C . ASN A 1 109 ? -14.539 14.486 6.554 1.00 70.69 109 ASN A C 1
ATOM 861 O O . ASN A 1 109 ? -15.551 14.880 5.968 1.00 70.69 109 ASN A O 1
ATOM 865 N N . LYS A 1 110 ? -13.845 13.417 6.136 1.00 66.88 110 LYS A N 1
ATOM 866 C CA . LYS A 1 110 ? -14.141 12.656 4.907 1.00 66.88 110 LYS A CA 1
ATOM 867 C C . LYS A 1 110 ? -15.531 12.008 4.950 1.00 66.88 110 LYS A C 1
ATOM 869 O O . LYS A 1 110 ? -16.255 12.006 3.959 1.00 66.88 110 LYS A O 1
ATOM 874 N N . LEU A 1 111 ? -15.969 11.564 6.130 1.00 59.72 111 LEU A N 1
ATOM 875 C CA . LEU A 1 111 ? -17.284 10.937 6.330 1.00 59.72 111 LEU A CA 1
ATOM 876 C C . LEU A 1 111 ? -18.478 11.881 6.083 1.00 59.72 111 LEU A C 1
ATOM 878 O O . LEU A 1 111 ? -19.605 11.414 5.913 1.00 59.72 111 LEU A O 1
ATOM 882 N N . LYS A 1 112 ? -18.265 13.205 6.072 1.00 61.00 112 LYS A N 1
ATOM 883 C CA . LYS A 1 112 ? -19.346 14.204 5.990 1.00 61.00 112 LYS A CA 1
ATOM 884 C C . LYS A 1 112 ? -19.495 14.848 4.612 1.00 61.00 112 LYS A C 1
ATOM 886 O O . LYS A 1 112 ? -20.605 15.252 4.272 1.00 61.00 112 LYS A O 1
ATOM 891 N N . ALA A 1 113 ? -18.418 14.934 3.834 1.00 62.66 113 ALA A N 1
ATOM 892 C CA . ALA A 1 113 ? -18.355 15.768 2.631 1.00 62.66 113 ALA A CA 1
ATOM 893 C C . ALA A 1 113 ? -18.276 14.992 1.304 1.00 62.66 113 ALA A C 1
ATOM 895 O O . ALA A 1 113 ? -18.285 15.620 0.250 1.00 62.66 113 ALA A O 1
ATOM 896 N N . GLY A 1 114 ? -18.223 13.656 1.342 1.00 67.25 114 GLY A N 1
ATOM 897 C CA . GLY A 1 114 ? -17.950 12.876 0.137 1.00 67.25 114 GLY A CA 1
ATOM 898 C C . GLY A 1 114 ? -19.103 12.789 -0.868 1.00 67.25 114 GLY A C 1
ATOM 899 O O . GLY A 1 114 ? -20.285 12.731 -0.487 1.00 67.25 114 GLY A O 1
ATOM 900 N N . ASN A 1 115 ? -18.746 12.748 -2.153 1.00 79.94 115 ASN A N 1
ATOM 901 C CA . ASN A 1 115 ? -19.681 12.564 -3.265 1.00 79.94 115 ASN A CA 1
ATOM 902 C C . ASN A 1 115 ? -20.276 11.131 -3.276 1.00 79.94 115 ASN A C 1
ATOM 904 O O . ASN A 1 115 ? -19.958 10.286 -2.436 1.00 79.94 115 ASN A O 1
ATOM 908 N N . GLN A 1 116 ? -21.208 10.843 -4.191 1.00 83.38 116 GLN A N 1
ATOM 909 C CA . GLN A 1 116 ? -21.879 9.535 -4.218 1.00 83.38 116 GLN A CA 1
ATOM 910 C C . GLN A 1 116 ? -20.919 8.369 -4.505 1.00 83.38 116 GLN A C 1
ATOM 912 O O . GLN A 1 116 ? -21.113 7.291 -3.946 1.00 83.38 116 GLN A O 1
ATOM 917 N N . GLU A 1 117 ? -19.902 8.576 -5.338 1.00 83.38 117 GLU A N 1
ATOM 918 C CA . GLU A 1 117 ? -18.916 7.553 -5.701 1.00 83.38 117 GLU A CA 1
ATOM 919 C C . GLU A 1 117 ? -18.012 7.227 -4.509 1.00 83.38 117 GLU A C 1
ATOM 921 O O . GLU A 1 117 ? -17.889 6.064 -4.139 1.00 83.38 117 GLU A O 1
ATOM 926 N N . GLU A 1 118 ? -17.509 8.248 -3.815 1.00 81.38 118 GLU A N 1
ATOM 927 C CA . GLU A 1 118 ? -16.700 8.101 -2.597 1.00 81.38 118 GLU A CA 1
ATOM 928 C C . GLU A 1 118 ? -17.469 7.389 -1.479 1.00 81.38 118 GLU A C 1
ATOM 930 O O . GLU A 1 118 ? -16.911 6.593 -0.729 1.00 81.38 118 GLU A O 1
ATOM 935 N N . ARG A 1 119 ? -18.783 7.625 -1.370 1.00 82.75 119 ARG A N 1
ATOM 936 C CA . ARG A 1 119 ? -19.642 6.902 -0.417 1.00 82.75 119 ARG A CA 1
ATOM 937 C C . ARG A 1 119 ? -19.834 5.435 -0.786 1.00 82.75 119 ARG A C 1
ATOM 939 O O . ARG A 1 119 ? -20.066 4.623 0.108 1.00 82.75 119 ARG A O 1
ATOM 946 N N . ILE A 1 120 ? -19.833 5.101 -2.076 1.00 86.19 120 ILE A N 1
ATOM 947 C CA . ILE A 1 120 ? -19.908 3.711 -2.539 1.00 86.19 120 ILE A CA 1
ATOM 948 C C . ILE A 1 120 ? -18.571 3.026 -2.265 1.00 86.19 120 ILE A C 1
ATOM 950 O O . ILE A 1 120 ? -18.575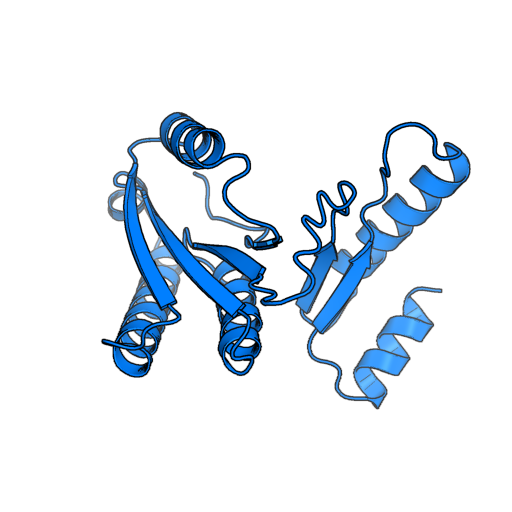 1.959 -1.658 1.00 86.19 120 ILE A O 1
ATOM 954 N N . GLU A 1 121 ? -17.454 3.659 -2.627 1.00 86.31 121 GLU A N 1
ATOM 955 C CA . GLU A 1 121 ? -16.104 3.161 -2.348 1.00 86.31 121 GLU A CA 1
ATOM 956 C C . GLU A 1 121 ? -15.903 2.927 -0.846 1.00 86.31 121 GLU A C 1
ATOM 958 O O . GLU A 1 121 ? -15.576 1.817 -0.446 1.00 86.31 121 GLU A O 1
ATOM 963 N N . ALA A 1 122 ? -16.264 3.889 0.008 1.00 86.81 122 ALA A N 1
ATOM 964 C CA . ALA A 1 122 ? -16.149 3.741 1.459 1.00 86.81 122 ALA A CA 1
ATOM 965 C C . ALA A 1 122 ? -16.957 2.558 2.029 1.00 86.81 122 ALA A C 1
ATOM 967 O O . ALA A 1 122 ? -16.554 1.954 3.018 1.00 86.81 122 ALA A O 1
ATOM 968 N N . LYS A 1 123 ? -18.100 2.206 1.423 1.00 89.50 123 LYS A N 1
ATOM 969 C CA . LYS A 1 123 ? -18.868 1.014 1.826 1.00 89.50 123 LYS A CA 1
ATOM 970 C C . LYS A 1 123 ? -18.186 -0.281 1.401 1.00 89.50 123 LYS A C 1
ATOM 972 O O . LYS A 1 123 ? -18.267 -1.267 2.129 1.00 89.50 123 LYS A O 1
ATOM 977 N N . VAL A 1 124 ? -17.567 -0.286 0.222 1.00 91.25 124 VAL A N 1
ATOM 978 C CA . VAL A 1 124 ? -16.777 -1.426 -0.257 1.00 91.25 124 VAL A CA 1
ATOM 979 C C . VAL A 1 124 ? -15.559 -1.615 0.643 1.00 91.25 124 VAL A C 1
ATOM 981 O O . VAL A 1 124 ? -15.335 -2.726 1.116 1.00 91.25 124 VAL A O 1
ATOM 984 N N . ASP A 1 125 ? -14.853 -0.529 0.957 1.00 92.19 125 ASP A N 1
ATOM 985 C CA . ASP A 1 125 ? -13.724 -0.524 1.885 1.00 92.19 125 ASP A CA 1
ATOM 986 C C . ASP A 1 125 ? -14.134 -1.050 3.264 1.00 92.19 125 ASP A C 1
ATOM 988 O O . ASP A 1 125 ? -13.461 -1.922 3.806 1.00 92.19 125 ASP A O 1
ATOM 992 N N . GLU A 1 126 ? -15.256 -0.578 3.826 1.00 92.19 126 GLU A N 1
ATOM 993 C CA . GLU A 1 126 ? -15.736 -1.062 5.127 1.00 92.19 126 GLU A CA 1
ATOM 994 C C . GLU A 1 126 ? -16.043 -2.560 5.088 1.00 92.19 126 GLU A C 1
ATOM 996 O O . GLU A 1 126 ? -15.603 -3.295 5.965 1.00 92.19 126 GLU A O 1
ATOM 1001 N N . SER A 1 127 ? -16.728 -3.036 4.043 1.00 94.12 127 SER A N 1
ATOM 1002 C CA . SER A 1 127 ? -17.021 -4.464 3.894 1.00 94.12 127 SER A CA 1
ATOM 1003 C C . SER A 1 127 ? -15.747 -5.307 3.800 1.00 94.12 127 SER A C 1
ATOM 1005 O O . SER A 1 127 ? -15.710 -6.407 4.348 1.00 94.12 127 SER A O 1
ATOM 1007 N N . LEU A 1 128 ? -14.714 -4.817 3.107 1.00 93.69 128 LEU A N 1
ATOM 1008 C CA . LEU A 1 128 ? -13.427 -5.501 2.984 1.00 93.69 128 LEU A CA 1
ATOM 1009 C C . LEU A 1 128 ? -12.692 -5.523 4.327 1.00 93.69 128 LEU A C 1
ATOM 1011 O O . LEU A 1 128 ? -12.181 -6.565 4.738 1.00 93.69 128 LEU A O 1
ATOM 1015 N N . VAL A 1 129 ? -12.675 -4.393 5.035 1.00 92.88 129 VAL A N 1
ATOM 1016 C CA . VAL A 1 129 ? -12.081 -4.264 6.371 1.00 92.88 129 VAL A CA 1
ATOM 1017 C C . VAL A 1 129 ? -12.769 -5.191 7.372 1.00 92.88 129 VAL A C 1
ATOM 1019 O O . VAL A 1 129 ? -12.089 -5.872 8.141 1.00 92.88 129 VAL A O 1
ATOM 1022 N N . GLU A 1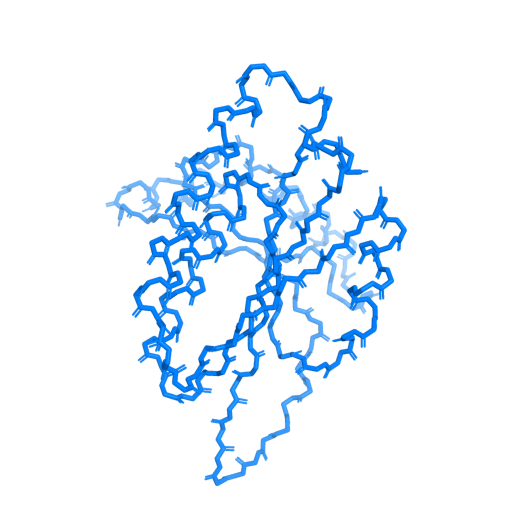 130 ? -14.100 -5.249 7.373 1.00 93.12 130 GLU A N 1
ATOM 1023 C CA . GLU A 1 130 ? -14.872 -6.139 8.244 1.00 93.12 130 GLU A CA 1
ATOM 1024 C C . GLU A 1 130 ? -14.553 -7.613 7.974 1.00 93.12 130 GLU A C 1
ATOM 1026 O O . GLU A 1 130 ? -14.280 -8.366 8.912 1.00 93.12 130 GLU A O 1
ATOM 1031 N N . ASP A 1 131 ? -14.530 -8.013 6.703 1.00 92.94 131 ASP A N 1
ATOM 1032 C CA . ASP A 1 131 ? -14.195 -9.371 6.275 1.00 92.94 131 ASP A CA 1
ATOM 1033 C C . ASP A 1 131 ? -12.755 -9.749 6.670 1.00 92.94 131 ASP A C 1
ATOM 1035 O O . ASP A 1 131 ? -12.519 -10.792 7.286 1.00 92.94 131 ASP A O 1
ATOM 1039 N N . PHE A 1 132 ? -11.789 -8.856 6.440 1.00 91.62 132 PHE A N 1
ATOM 1040 C CA . PHE A 1 132 ? -10.405 -9.048 6.870 1.00 91.62 132 PHE A CA 1
ATOM 1041 C C . PHE A 1 132 ? -10.293 -9.189 8.398 1.00 91.62 132 PHE A C 1
ATOM 1043 O O . PHE A 1 132 ? -9.690 -10.141 8.902 1.00 91.62 132 PHE A O 1
ATOM 1050 N N . ARG A 1 133 ? -10.924 -8.293 9.170 1.00 90.62 133 ARG A N 1
ATOM 1051 C CA . ARG A 1 133 ? -10.930 -8.370 10.643 1.00 90.62 133 ARG A CA 1
ATOM 1052 C C . ARG A 1 133 ? -11.571 -9.663 11.138 1.00 90.62 133 ARG A C 1
ATOM 1054 O O . ARG A 1 133 ? -11.105 -10.220 12.131 1.00 90.62 133 ARG A O 1
ATOM 1061 N N . LEU A 1 134 ? -12.615 -10.150 10.466 1.00 91.06 134 LEU A N 1
ATOM 1062 C CA . LEU A 1 134 ? -13.271 -11.409 10.805 1.00 91.06 134 LEU A CA 1
ATOM 1063 C C . LEU A 1 134 ? -12.343 -12.607 10.572 1.00 91.06 134 LEU A C 1
ATOM 1065 O O . LEU A 1 134 ? -12.242 -13.463 11.452 1.00 91.06 134 LEU A O 1
ATOM 1069 N N . ARG A 1 135 ? -11.634 -12.646 9.434 1.00 89.06 135 ARG A N 1
ATOM 1070 C CA . ARG A 1 135 ? -10.683 -13.721 9.097 1.00 89.06 135 ARG A CA 1
ATOM 1071 C C . ARG A 1 135 ? -9.542 -13.856 10.103 1.00 89.06 135 ARG A C 1
ATOM 1073 O O . ARG A 1 135 ? -9.114 -14.972 10.391 1.00 89.06 135 ARG A O 1
ATOM 1080 N N . TYR A 1 136 ? -9.059 -12.738 10.640 1.00 85.94 136 TYR A N 1
ATOM 1081 C CA . TYR A 1 136 ? -7.873 -12.709 11.501 1.00 85.94 136 TYR A CA 1
ATOM 1082 C C . TYR A 1 136 ? -8.162 -12.386 12.970 1.00 85.94 136 TYR A C 1
ATOM 1084 O O . TYR A 1 136 ? -7.251 -12.085 13.746 1.00 85.94 136 TYR A O 1
ATOM 1092 N N . ARG A 1 137 ? -9.425 -12.479 13.392 1.00 80.81 137 ARG A N 1
ATOM 1093 C CA . ARG A 1 137 ? -9.826 -12.203 14.771 1.00 80.81 137 ARG A CA 1
ATOM 1094 C C . ARG A 1 137 ? -9.136 -13.163 15.747 1.00 80.81 137 ARG A C 1
ATOM 1096 O O . ARG A 1 137 ? -9.427 -14.353 15.760 1.00 80.81 137 ARG A O 1
ATOM 1103 N N . GLY A 1 138 ? -8.266 -12.629 16.605 1.00 71.50 138 GLY A N 1
ATOM 1104 C CA . GLY A 1 138 ? -7.550 -13.411 17.622 1.00 71.50 138 GLY A CA 1
ATOM 1105 C C . GLY A 1 138 ? -6.310 -14.157 17.113 1.00 71.50 138 GLY A C 1
ATOM 1106 O O . GLY A 1 138 ? -5.756 -14.960 17.861 1.00 71.50 138 GLY A O 1
ATOM 1107 N N . ASN A 1 139 ? -5.861 -13.896 15.879 1.00 70.38 139 ASN A N 1
ATOM 1108 C CA . ASN A 1 139 ? -4.622 -14.461 15.344 1.00 70.38 139 ASN A CA 1
ATOM 1109 C C . ASN A 1 139 ? -3.402 -13.649 15.799 1.00 70.38 139 ASN A C 1
ATOM 1111 O O . ASN A 1 139 ? -3.350 -12.434 15.645 1.00 70.38 139 ASN A O 1
ATOM 1115 N N . ASN A 1 140 ? -2.398 -14.349 16.329 1.00 66.31 140 ASN A N 1
ATOM 1116 C CA . ASN A 1 140 ? -1.271 -13.742 17.035 1.00 66.31 140 ASN A CA 1
ATOM 1117 C C . ASN A 1 140 ? -0.159 -13.082 16.178 1.00 66.31 140 ASN A C 1
ATOM 1119 O O . ASN A 1 140 ? 0.691 -12.453 16.796 1.00 66.31 140 ASN A O 1
ATOM 1123 N N . PRO A 1 141 ? -0.104 -13.158 14.826 1.00 75.94 141 PRO A N 1
ATOM 1124 C CA . PRO A 1 141 ? 0.839 -12.336 14.066 1.00 75.94 141 PRO A CA 1
ATOM 1125 C C . PRO A 1 141 ? 0.229 -11.040 13.510 1.00 75.94 141 PRO A C 1
ATOM 1127 O O . PRO A 1 141 ? 0.944 -10.295 12.851 1.00 75.94 141 PRO A O 1
ATOM 1130 N N . LEU A 1 142 ? -1.069 -10.766 13.711 1.00 89.50 142 LEU A N 1
ATOM 1131 C CA . LEU A 1 142 ? -1.729 -9.572 13.173 1.00 89.50 142 LEU A CA 1
ATOM 1132 C C . LEU A 1 142 ? -2.255 -8.678 14.297 1.00 89.50 142 LEU A C 1
ATOM 1134 O O . LEU A 1 142 ? -3.121 -9.074 15.077 1.00 89.50 142 LEU A O 1
ATOM 1138 N N . SER A 1 143 ? -1.809 -7.428 14.302 1.00 91.25 143 SER A N 1
ATOM 1139 C CA . SER A 1 143 ? -2.395 -6.358 15.097 1.00 91.25 143 SER A CA 1
ATOM 1140 C C . SER A 1 143 ? -3.161 -5.373 14.212 1.00 91.25 143 SER A C 1
ATOM 1142 O O . SER A 1 143 ? -2.821 -5.140 13.052 1.00 91.25 143 SER A O 1
ATOM 1144 N N . TRP A 1 144 ? -4.240 -4.817 14.759 1.00 92.38 144 TRP A N 1
ATOM 1145 C CA . TRP A 1 144 ? -5.092 -3.846 14.080 1.00 92.38 144 TRP A CA 1
ATOM 1146 C C . TRP A 1 144 ? -5.266 -2.619 14.967 1.00 92.38 144 TRP A C 1
ATOM 1148 O O . TRP A 1 144 ? -5.709 -2.753 16.111 1.00 92.38 144 TRP A O 1
ATOM 1158 N N . LEU A 1 145 ? -4.982 -1.433 14.433 1.00 91.94 145 LEU A N 1
ATOM 1159 C CA . LEU A 1 145 ? -5.109 -0.167 15.146 1.00 91.94 145 LEU A CA 1
ATOM 1160 C C . LEU A 1 145 ? -5.904 0.845 14.316 1.00 91.94 145 LEU A C 1
ATOM 1162 O O . LEU A 1 145 ? -5.499 1.202 13.214 1.00 91.94 145 LEU A O 1
ATOM 1166 N N . ASP A 1 146 ? -7.012 1.327 14.879 1.00 93.38 146 ASP A N 1
ATOM 1167 C CA . ASP A 1 146 ? -7.792 2.434 14.324 1.00 93.38 146 ASP A CA 1
ATOM 1168 C C . ASP A 1 146 ? -7.249 3.767 14.885 1.00 93.38 146 ASP A C 1
ATOM 1170 O O . ASP A 1 146 ? -7.107 3.922 16.100 1.00 93.38 146 ASP A O 1
ATOM 1174 N N . ILE A 1 147 ? -6.924 4.721 14.006 1.00 92.62 147 ILE A N 1
ATOM 1175 C CA . ILE A 1 147 ? -6.374 6.044 14.330 1.00 92.62 147 ILE A CA 1
ATOM 1176 C C . ILE A 1 147 ? -7.317 7.120 13.786 1.00 92.62 147 ILE A C 1
ATOM 1178 O O . ILE A 1 147 ? -7.350 7.398 12.587 1.00 92.62 147 ILE A O 1
ATOM 1182 N N . ASP A 1 148 ? -8.072 7.752 14.679 1.00 91.75 148 ASP A N 1
ATOM 1183 C CA . ASP A 1 148 ? -8.881 8.926 14.362 1.00 91.75 148 ASP A CA 1
ATOM 1184 C C . ASP A 1 148 ? -8.008 10.163 14.120 1.00 91.75 148 ASP A C 1
ATOM 1186 O O . ASP A 1 148 ? -7.221 10.555 14.982 1.00 91.75 148 ASP A O 1
ATOM 1190 N N . VAL A 1 149 ? -8.216 10.829 12.985 1.00 90.44 149 VAL A N 1
ATOM 1191 C CA . VAL A 1 149 ? -7.519 12.068 12.614 1.00 90.44 149 VAL A CA 1
ATOM 1192 C C . VAL A 1 149 ? -8.502 13.117 12.098 1.00 90.44 149 VAL A C 1
ATOM 1194 O O . VAL A 1 149 ? -9.545 12.802 11.511 1.00 90.44 149 VAL A O 1
ATOM 1197 N N . GLU A 1 150 ? -8.175 14.390 12.313 1.00 88.56 150 GLU A N 1
ATOM 1198 C CA . GLU A 1 150 ? -8.985 15.510 11.809 1.00 88.56 150 GLU A CA 1
ATOM 1199 C C . GLU A 1 150 ? -8.475 16.064 10.474 1.00 88.56 150 GLU A C 1
ATOM 1201 O O . GLU A 1 150 ? -9.278 16.555 9.679 1.00 88.56 150 GLU A O 1
ATOM 1206 N N . ASP A 1 151 ? -7.168 15.966 10.224 1.00 86.12 151 ASP A N 1
ATOM 1207 C CA . ASP A 1 151 ? -6.492 16.526 9.054 1.00 86.12 151 ASP A CA 1
ATOM 1208 C C . ASP A 1 151 ? -5.219 15.738 8.680 1.00 86.12 151 ASP A C 1
ATOM 1210 O O . ASP A 1 151 ? -4.759 14.846 9.406 1.00 86.12 151 ASP A O 1
ATOM 1214 N N . SER A 1 152 ? -4.626 16.096 7.540 1.00 85.94 152 SER A N 1
ATOM 1215 C CA . SER A 1 152 ? -3.371 15.525 7.040 1.00 85.94 152 SER A CA 1
ATOM 1216 C C . SER A 1 152 ? -2.165 15.762 7.959 1.00 85.94 152 SER A C 1
ATOM 1218 O O . SER A 1 152 ? -1.226 14.964 7.959 1.00 85.94 152 SER A O 1
ATOM 1220 N N . VAL A 1 153 ? -2.174 16.807 8.794 1.00 90.44 153 VAL A N 1
ATOM 1221 C CA . VAL A 1 153 ? -1.089 17.074 9.753 1.00 90.44 153 VAL A CA 1
ATOM 1222 C C . VAL A 1 153 ? -1.094 16.015 10.853 1.00 90.44 153 VAL A C 1
ATOM 1224 O O . VAL A 1 153 ? -0.039 15.488 11.214 1.00 90.44 153 VAL A O 1
ATOM 1227 N N . GLN A 1 154 ? -2.273 15.652 11.360 1.00 90.25 154 GLN A N 1
ATOM 1228 C CA . GLN A 1 154 ? -2.430 14.573 12.334 1.00 90.25 154 GLN A CA 1
ATOM 1229 C C . GLN A 1 154 ? -2.094 13.203 11.739 1.00 90.25 154 GLN A C 1
ATOM 1231 O O . GLN A 1 154 ? -1.473 12.390 12.429 1.00 90.25 154 GLN A O 1
ATOM 1236 N N . VAL A 1 155 ? -2.420 12.962 10.463 1.00 88.06 155 VAL A N 1
ATOM 1237 C CA . VAL A 1 155 ? -1.948 11.773 9.729 1.00 88.06 155 VAL A CA 1
ATOM 1238 C C . VAL A 1 155 ? -0.426 11.701 9.743 1.00 88.06 155 VAL A C 1
ATOM 1240 O O . VAL A 1 155 ? 0.138 10.723 10.233 1.00 88.06 155 VAL A O 1
ATOM 1243 N N . MET A 1 156 ? 0.248 12.757 9.277 1.00 89.06 156 MET A N 1
ATOM 1244 C CA . MET A 1 156 ? 1.710 12.792 9.218 1.00 89.06 156 MET A CA 1
ATOM 1245 C C . MET A 1 156 ? 2.337 12.610 10.597 1.00 89.06 156 MET A C 1
ATOM 1247 O O . MET A 1 156 ? 3.261 11.818 10.746 1.00 89.06 156 MET A O 1
ATOM 1251 N N . ARG A 1 157 ? 1.798 13.269 11.627 1.00 91.00 157 ARG A N 1
ATOM 1252 C CA . ARG A 1 157 ? 2.266 13.101 13.007 1.00 91.00 157 ARG A CA 1
ATOM 1253 C C . ARG A 1 157 ? 2.127 11.656 13.490 1.00 91.00 157 ARG A C 1
ATOM 1255 O O . ARG A 1 157 ? 3.022 11.162 14.169 1.00 91.00 157 ARG A O 1
ATOM 1262 N N . SER A 1 158 ? 1.030 10.986 13.143 1.00 86.88 158 SER A N 1
ATOM 1263 C CA . SER A 1 158 ? 0.800 9.587 13.519 1.00 86.88 158 SER A CA 1
ATOM 1264 C C . SER A 1 158 ? 1.804 8.654 12.843 1.00 86.88 158 SER A C 1
ATOM 1266 O O . SER A 1 158 ? 2.330 7.766 13.503 1.00 86.88 158 SER A O 1
ATOM 1268 N N . ILE A 1 159 ? 2.129 8.906 11.569 1.00 87.75 159 ILE A N 1
ATOM 1269 C CA . ILE A 1 159 ? 3.156 8.164 10.819 1.00 87.75 159 ILE A CA 1
ATOM 1270 C C . ILE A 1 159 ? 4.551 8.409 11.414 1.00 87.75 159 ILE A C 1
ATOM 1272 O O . ILE A 1 159 ? 5.283 7.458 11.672 1.00 87.75 159 ILE A O 1
ATOM 1276 N N . THR A 1 160 ? 4.923 9.667 11.671 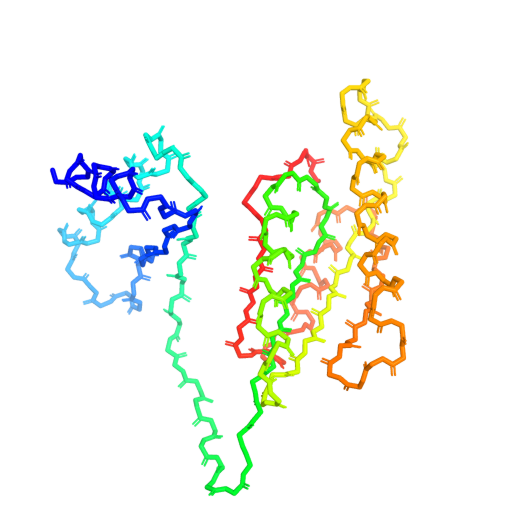1.00 88.25 160 THR A N 1
ATOM 1277 C CA . THR A 1 160 ? 6.245 10.021 12.221 1.00 88.25 160 THR A CA 1
ATOM 1278 C C . THR A 1 160 ? 6.471 9.450 13.621 1.00 88.25 160 THR A C 1
ATOM 1280 O O . THR A 1 160 ? 7.587 9.065 13.947 1.00 88.25 160 THR A O 1
ATOM 1283 N N . ASN A 1 161 ? 5.428 9.337 14.446 1.00 88.25 161 ASN A N 1
ATOM 1284 C CA . ASN A 1 161 ? 5.548 8.730 15.775 1.00 88.25 161 ASN A CA 1
ATOM 1285 C C . ASN A 1 161 ? 5.914 7.235 15.743 1.00 88.25 161 ASN A C 1
ATOM 1287 O O . ASN A 1 161 ? 6.302 6.707 16.778 1.00 88.25 161 ASN A O 1
ATOM 1291 N N . MET A 1 162 ? 5.760 6.572 14.594 1.00 85.81 162 MET A N 1
ATOM 1292 C CA . MET A 1 162 ? 6.037 5.144 14.393 1.00 85.81 162 MET A CA 1
ATOM 1293 C C . MET A 1 162 ? 7.310 4.906 13.567 1.00 85.81 162 MET A C 1
ATOM 1295 O O . MET A 1 162 ? 7.551 3.810 13.054 1.00 85.81 162 MET A O 1
ATOM 1299 N N . GLU A 1 163 ? 8.108 5.953 13.354 1.00 85.25 163 GLU A N 1
ATOM 1300 C CA . GLU A 1 163 ? 9.330 5.862 12.570 1.00 85.25 163 GLU A CA 1
ATOM 1301 C C . GLU A 1 163 ? 10.346 4.929 13.247 1.00 85.25 163 GLU A C 1
ATOM 1303 O O . GLU A 1 163 ? 10.756 5.147 14.385 1.00 85.25 163 GLU A O 1
ATOM 1308 N N . GLY A 1 164 ? 10.782 3.898 12.518 1.00 85.00 164 GLY A N 1
ATOM 1309 C CA . GLY A 1 164 ? 11.768 2.922 12.992 1.00 85.00 164 GLY A CA 1
ATOM 1310 C C . GLY A 1 164 ? 11.187 1.680 13.674 1.00 85.00 164 GLY A C 1
ATOM 1311 O O . GLY A 1 164 ? 11.955 0.771 13.983 1.00 85.00 164 GLY A O 1
ATOM 1312 N N . ASP A 1 165 ? 9.865 1.601 13.852 1.00 88.44 165 ASP A N 1
ATOM 1313 C CA . ASP A 1 165 ? 9.206 0.442 14.478 1.00 88.44 165 ASP A CA 1
ATOM 1314 C C . ASP A 1 165 ? 9.020 -0.746 13.512 1.00 88.44 165 ASP A C 1
ATOM 1316 O O . ASP A 1 165 ? 8.827 -1.886 13.944 1.00 88.44 165 ASP A O 1
ATOM 1320 N N . TYR A 1 166 ? 9.090 -0.490 12.201 1.00 90.31 166 TYR A N 1
ATOM 1321 C CA . TYR A 1 166 ? 8.773 -1.451 11.143 1.00 90.31 166 TYR A CA 1
ATOM 1322 C C . TYR A 1 166 ? 9.916 -1.611 10.139 1.00 90.31 166 TYR A C 1
ATOM 1324 O O . TYR A 1 166 ? 10.560 -0.634 9.753 1.00 90.31 166 TYR A O 1
ATOM 1332 N N . ASP A 1 167 ? 10.115 -2.842 9.666 1.00 89.38 167 ASP A N 1
ATOM 1333 C CA . ASP A 1 167 ? 11.107 -3.194 8.643 1.00 89.38 167 ASP A CA 1
ATOM 1334 C C . ASP A 1 167 ? 10.585 -2.932 7.225 1.00 89.38 167 ASP A C 1
ATOM 1336 O O . ASP A 1 167 ? 11.349 -2.618 6.312 1.00 89.38 167 ASP A O 1
ATOM 1340 N N . LEU A 1 168 ? 9.270 -3.067 7.033 1.00 91.94 168 LEU A N 1
ATOM 1341 C CA . LEU A 1 168 ? 8.583 -2.792 5.777 1.00 91.94 168 LEU A CA 1
ATOM 1342 C C . LEU A 1 168 ? 7.303 -2.009 6.051 1.00 91.94 168 LEU A C 1
ATOM 1344 O O . LEU A 1 168 ? 6.496 -2.391 6.894 1.00 91.94 168 LEU A O 1
ATOM 1348 N N . VAL A 1 169 ? 7.095 -0.942 5.284 1.00 93.50 169 VAL A N 1
ATOM 1349 C CA . VAL A 1 169 ? 5.869 -0.145 5.318 1.00 93.50 169 VAL A CA 1
ATOM 1350 C C . VAL A 1 169 ? 5.209 -0.187 3.948 1.00 93.50 169 VAL A C 1
ATOM 1352 O O . VAL A 1 169 ? 5.853 0.055 2.927 1.00 93.50 169 VAL A O 1
ATOM 1355 N N . MET A 1 170 ? 3.913 -0.472 3.937 1.00 95.44 170 MET A N 1
ATOM 1356 C CA . MET A 1 170 ? 3.076 -0.504 2.747 1.00 95.44 170 MET A CA 1
ATOM 1357 C C . MET A 1 170 ? 1.966 0.538 2.844 1.00 95.44 170 MET A C 1
ATOM 1359 O O . MET A 1 170 ? 1.356 0.717 3.897 1.00 95.44 170 MET A O 1
ATOM 1363 N N . VAL A 1 171 ? 1.698 1.216 1.732 1.00 93.94 171 VAL A N 1
ATOM 1364 C CA . VAL A 1 171 ? 0.656 2.240 1.628 1.00 93.94 171 VAL A CA 1
ATOM 1365 C C . VAL A 1 171 ? 0.169 2.317 0.183 1.00 93.94 171 VAL A C 1
ATOM 1367 O O . VAL A 1 171 ? 0.970 2.153 -0.746 1.00 93.94 171 VAL A O 1
ATOM 1370 N N . GLY A 1 172 ? -1.126 2.551 -0.021 1.00 93.81 172 GLY A N 1
ATOM 1371 C CA . GLY A 1 172 ? -1.659 2.877 -1.336 1.00 93.81 172 GLY A CA 1
ATOM 1372 C C . GLY A 1 172 ? -1.161 4.241 -1.809 1.00 93.81 172 GLY A C 1
ATOM 1373 O O . GLY A 1 172 ? -0.762 5.099 -1.023 1.00 93.81 172 GLY A O 1
ATOM 1374 N N . ARG A 1 173 ? -1.125 4.459 -3.124 1.00 88.94 173 ARG A N 1
ATOM 1375 C CA . ARG A 1 173 ? -0.615 5.717 -3.684 1.00 88.94 173 ARG A CA 1
ATOM 1376 C C . ARG A 1 173 ? -1.700 6.789 -3.759 1.00 88.94 173 ARG A C 1
ATOM 1378 O O . ARG A 1 173 ? -1.394 7.972 -3.615 1.00 88.94 173 ARG A O 1
ATOM 1385 N N . ARG A 1 174 ? -2.919 6.396 -4.119 1.00 82.69 174 ARG A N 1
ATOM 1386 C CA . ARG A 1 174 ? -4.031 7.303 -4.400 1.00 82.69 174 ARG A CA 1
ATOM 1387 C C . ARG A 1 174 ? -5.033 7.256 -3.262 1.00 82.69 174 ARG A C 1
ATOM 1389 O O . ARG A 1 174 ? -5.650 6.225 -3.021 1.00 82.69 174 ARG A O 1
ATOM 1396 N N . HIS A 1 175 ? -5.254 8.415 -2.663 1.00 75.62 175 HIS A N 1
ATOM 1397 C CA . HIS A 1 175 ? -6.320 8.650 -1.703 1.00 75.62 175 HIS A CA 1
ATOM 1398 C C . HIS A 1 175 ? -7.159 9.829 -2.198 1.00 75.62 175 HIS A C 1
ATOM 1400 O O . HIS A 1 175 ? -6.612 10.774 -2.774 1.00 75.62 175 HIS A O 1
ATOM 1406 N N . ALA A 1 176 ? -8.478 9.783 -1.995 1.00 64.56 176 ALA A N 1
ATOM 1407 C CA . ALA A 1 176 ? -9.313 10.982 -2.111 1.00 64.56 176 ALA A CA 1
ATOM 1408 C C . ALA A 1 176 ? -8.780 12.064 -1.151 1.00 64.56 176 ALA A C 1
ATOM 1410 O O . ALA A 1 176 ? -8.243 11.697 -0.106 1.00 64.56 176 ALA A O 1
ATOM 1411 N N . GLU A 1 177 ? -8.899 13.347 -1.516 1.00 59.53 177 GLU A N 1
ATOM 1412 C CA . GLU A 1 177 ? -8.248 14.476 -0.824 1.00 59.53 177 GLU A CA 1
ATOM 1413 C C . GLU A 1 177 ? -8.311 14.339 0.714 1.00 59.53 177 GLU A C 1
ATOM 1415 O O . GLU A 1 177 ? -9.394 14.258 1.301 1.00 59.53 177 GLU A O 1
ATOM 1420 N N . ILE A 1 178 ? -7.123 14.246 1.333 1.00 55.09 178 ILE A N 1
ATOM 1421 C CA . ILE A 1 178 ? -6.888 14.099 2.781 1.00 55.09 178 ILE A CA 1
ATOM 1422 C C . ILE A 1 178 ? -6.606 15.464 3.403 1.00 55.09 178 ILE A C 1
ATOM 1424 O O . ILE A 1 178 ? -5.725 16.178 2.869 1.00 55.09 178 ILE A O 1
#

pLDDT: mean 84.83, std 11.73, range [49.06, 95.94]

Foldseek 3Di:
DVVVVQVVCVVVVPQEDEAEQLDAPVPDDPVSSVVSVVSLVCCVVPHPHHYHYDYPNDFPPPPDVPAAAAEEEQEAAFDDQSLVLVVVVVVVVVDPRYAYEYEYEYAPVCVPDDDPVSVVRVVVRVVSVVVVCVVCPPPPRYHYHYHYDHDVVSVVVVVVVCPPVGRYYTYGDDDDHD

Secondary structure (DSSP, 8-state):
-HHHHHHHHHHTT--EEEEE-S-STT-S-HHHHHHHHHHHHHHHHH-SSEEEEE----------TT---EEEEEEE-SSHHHHHHHHHHHHHTTSTTEEEEEEEEEETTHHHH--HHHHHHHHHHHHHHHHHHHHTTT-TTEEEEEEEESSHHHHHHHHHTTTTS-SEEEE-S--S--

Sequence (178 aa):
MHETLFRLAHDKLIPLIIIPFHDHHGTADLSLTSAIRQFNINVQKYSQCTVGILVDRGSPFRVSLTHFSHNVAVFFIGGADDCEALAYAERMLGNLDVQMTVLRIILRNKLKAGNQEERIEAKVDESLVEDFRLRYRGNNPLSWLDIDVEDSVQVMRSITNMEGDYDLVMVGRRHAEI

InterPro domains:
  IPR050794 Monovalent cation:proton antiporter 2 [PTHR32468] (1-176)
  IPR057290 Cation/H(+) antiporter, C-terminal domain [PF23259] (70-176)
  IPR057291 Cation/H(+) antiporter, central domain [PF23256] (1-58)